Protein AF-A0A920MUW7-F1 (afdb_monomer)

Nearest PDB structures (foldseek):
  2ha8-assembly1_B  TM=8.785E-01  e=2.707E-03  Homo sapiens
  1gz0-assembly4_E  TM=8.229E-01  e=2.530E-03  Escherichia coli
  1v2x-assembly1_A-2  TM=8.239E-01  e=9.141E-03  Thermus thermophilus
  7qiu-assembly1_B  TM=7.591E-01  e=5.323E-03  Bacillus subtilis
  4x3m-assembly1_B  TM=7.706E-01  e=2.696E-02  Thermus thermophilus HB8

Structure (mmCIF, N/CA/C/O backbone):
data_AF-A0A920MUW7-F1
#
_entry.id   AF-A0A920MUW7-F1
#
loop_
_atom_site.group_PDB
_atom_site.id
_atom_site.type_symbol
_atom_site.label_atom_id
_atom_site.label_alt_id
_atom_site.label_comp_id
_atom_site.label_asym_id
_atom_site.label_entity_id
_atom_site.label_seq_id
_atom_site.pdbx_PDB_ins_code
_atom_site.Cartn_x
_atom_site.Cartn_y
_atom_site.Cartn_z
_atom_site.occupancy
_atom_site.B_iso_or_equiv
_atom_site.auth_seq_id
_atom_site.auth_comp_id
_atom_site.auth_asym_id
_atom_site.auth_atom_id
_atom_site.pdbx_PDB_model_num
ATOM 1 N N . MET A 1 1 ? -26.186 -6.268 13.817 1.00 38.84 1 MET A N 1
ATOM 2 C CA . MET A 1 1 ? -25.519 -5.067 13.280 1.00 38.84 1 MET A CA 1
ATOM 3 C C . MET A 1 1 ? -24.225 -5.544 12.654 1.00 38.84 1 MET A C 1
ATOM 5 O O . MET A 1 1 ? -23.385 -6.038 13.390 1.00 38.84 1 MET A O 1
ATOM 9 N N . ILE A 1 2 ? -24.119 -5.541 11.327 1.00 46.22 2 ILE A N 1
ATOM 10 C CA . ILE A 1 2 ? -22.867 -5.876 10.642 1.00 46.22 2 ILE A CA 1
ATOM 11 C C . ILE A 1 2 ? -22.251 -4.526 10.275 1.00 46.22 2 ILE A C 1
ATOM 13 O O . ILE A 1 2 ? -22.621 -3.923 9.273 1.00 46.22 2 ILE A O 1
ATOM 17 N N . GLU A 1 3 ? -21.414 -3.984 11.161 1.00 51.75 3 GLU A N 1
ATOM 18 C CA . GLU A 1 3 ? -20.497 -2.908 10.783 1.00 51.75 3 GLU A CA 1
ATOM 19 C C . GLU A 1 3 ? -19.492 -3.531 9.815 1.00 51.75 3 GLU A C 1
ATOM 21 O O . GLU A 1 3 ? -18.630 -4.304 10.231 1.00 51.75 3 GLU A O 1
ATOM 26 N N . ASN A 1 4 ? -19.652 -3.268 8.518 1.00 59.28 4 ASN A N 1
ATOM 27 C CA . ASN A 1 4 ? -18.724 -3.720 7.486 1.00 59.28 4 ASN A CA 1
ATOM 28 C C . ASN A 1 4 ? -17.355 -3.053 7.711 1.00 59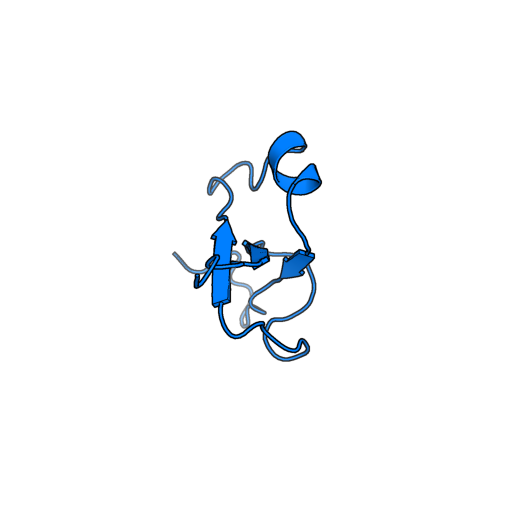.28 4 ASN A C 1
ATOM 30 O O . ASN A 1 4 ? -17.096 -1.964 7.198 1.00 59.28 4 ASN A O 1
ATOM 34 N N . ARG A 1 5 ? -16.494 -3.684 8.518 1.00 76.31 5 ARG A N 1
ATOM 35 C CA . ARG A 1 5 ? -15.111 -3.251 8.750 1.00 76.31 5 ARG A CA 1
ATOM 36 C C . ARG A 1 5 ? -14.264 -3.652 7.547 1.00 76.31 5 ARG A C 1
ATOM 38 O O . ARG A 1 5 ? -13.653 -4.713 7.550 1.00 76.31 5 ARG A O 1
ATOM 45 N N . PHE A 1 6 ? -14.267 -2.820 6.512 1.00 90.06 6 PHE A N 1
ATOM 46 C CA . PHE A 1 6 ? -13.269 -2.931 5.457 1.00 90.06 6 PHE A CA 1
ATOM 47 C C . PHE A 1 6 ? -11.928 -2.434 5.985 1.00 90.06 6 PHE A C 1
ATOM 49 O O . PHE A 1 6 ? -11.845 -1.328 6.522 1.00 90.06 6 PHE A O 1
ATOM 56 N N . GLU A 1 7 ? -10.883 -3.231 5.808 1.00 93.12 7 GLU A N 1
ATOM 57 C CA . GLU A 1 7 ? -9.522 -2.749 5.994 1.00 93.12 7 GLU A CA 1
ATOM 58 C C . GLU A 1 7 ? -9.096 -1.966 4.743 1.00 93.12 7 GLU A C 1
ATOM 60 O O . GLU A 1 7 ? -9.319 -2.412 3.613 1.00 93.12 7 GLU A O 1
ATOM 65 N N . ILE A 1 8 ? -8.550 -0.762 4.928 1.00 94.56 8 ILE A N 1
ATOM 66 C CA . ILE A 1 8 ? -8.213 0.128 3.811 1.00 94.56 8 ILE A CA 1
ATOM 67 C C . ILE A 1 8 ? -6.746 -0.075 3.454 1.00 94.56 8 ILE A C 1
ATOM 69 O O . ILE A 1 8 ? -5.854 0.269 4.233 1.00 94.56 8 ILE A O 1
ATOM 73 N N . LEU A 1 9 ? -6.503 -0.647 2.277 1.00 96.25 9 LEU A N 1
ATOM 74 C CA . LEU A 1 9 ? -5.169 -1.003 1.808 1.00 96.25 9 LEU A CA 1
ATOM 75 C C . LEU A 1 9 ? -4.783 -0.128 0.619 1.00 96.25 9 LEU A C 1
ATOM 77 O O . LEU A 1 9 ? -5.568 0.041 -0.311 1.00 96.25 9 LEU A O 1
ATOM 81 N N . GLY A 1 10 ? -3.567 0.408 0.625 1.00 96.38 10 GLY A N 1
ATOM 82 C CA . GLY A 1 10 ? -2.999 1.049 -0.560 1.00 96.38 10 GLY A CA 1
ATOM 83 C C . GLY A 1 10 ? -2.408 0.005 -1.486 1.00 96.38 10 GLY A C 1
ATOM 84 O O . GLY A 1 10 ? -1.716 -0.896 -1.013 1.00 96.38 10 GLY A O 1
ATOM 85 N N . LEU A 1 11 ? -2.650 0.139 -2.785 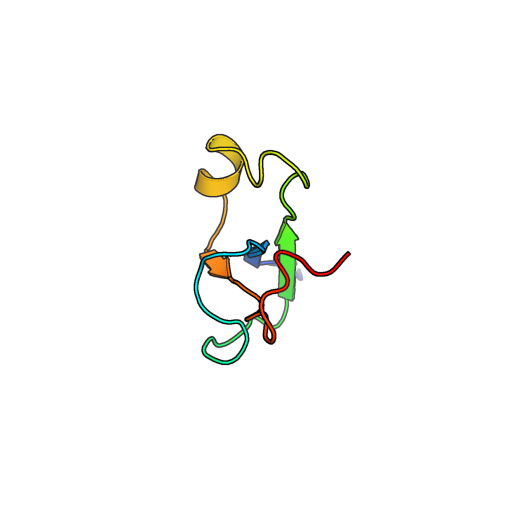1.00 95.00 11 LEU A N 1
ATOM 86 C CA . LEU A 1 11 ? -1.959 -0.643 -3.801 1.00 95.00 11 LEU A CA 1
ATOM 87 C C . LEU A 1 11 ? -0.983 0.262 -4.555 1.00 95.00 11 LEU A C 1
ATOM 89 O O . LEU A 1 11 ? -1.396 1.219 -5.207 1.00 95.00 11 LEU A O 1
ATOM 93 N N . GLU A 1 12 ? 0.302 -0.066 -4.460 1.00 92.44 12 GLU A N 1
ATOM 94 C CA . GLU A 1 12 ? 1.410 0.679 -5.060 1.00 92.44 12 GLU A CA 1
ATOM 95 C C . GLU A 1 12 ? 2.416 -0.265 -5.727 1.00 92.44 12 GLU A C 1
ATOM 97 O O . GLU A 1 12 ? 2.396 -1.483 -5.534 1.00 92.44 12 GLU A O 1
ATOM 102 N N . THR A 1 13 ? 3.340 0.295 -6.508 1.00 88.31 13 THR A N 1
ATOM 103 C CA . THR A 1 13 ? 4.448 -0.475 -7.113 1.00 88.31 13 THR A CA 1
ATOM 104 C C . THR A 1 13 ? 5.462 -0.971 -6.077 1.00 88.31 13 THR A C 1
ATOM 106 O O . THR A 1 13 ? 6.239 -1.887 -6.345 1.00 88.31 13 THR A O 1
ATOM 109 N N . SER A 1 14 ? 5.438 -0.395 -4.873 1.00 87.00 14 SER A N 1
ATOM 110 C CA . SER A 1 14 ? 6.250 -0.792 -3.725 1.00 87.00 14 SER A CA 1
ATOM 111 C C . SER A 1 14 ? 5.365 -1.074 -2.511 1.00 87.00 14 SER A C 1
ATOM 113 O O . SER A 1 14 ? 4.258 -0.555 -2.408 1.00 87.00 14 SER A O 1
ATOM 115 N N . GLY A 1 15 ? 5.839 -1.919 -1.597 1.00 91.31 15 GLY A N 1
ATOM 116 C CA . GLY A 1 15 ? 5.060 -2.412 -0.459 1.00 91.31 15 GLY A CA 1
ATOM 117 C C . GLY A 1 15 ? 5.162 -3.928 -0.341 1.00 91.31 15 GLY A C 1
ATOM 118 O O . GLY A 1 15 ? 5.863 -4.574 -1.124 1.00 91.31 15 GLY A O 1
ATOM 119 N N . GLU 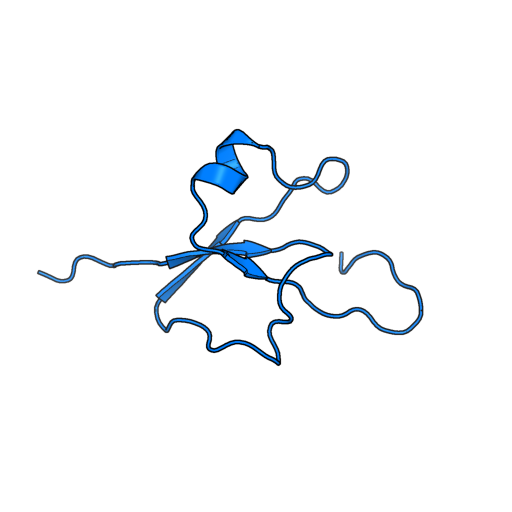A 1 16 ? 4.464 -4.507 0.630 1.00 95.12 16 GLU A N 1
ATOM 120 C CA . GLU A 1 16 ? 4.471 -5.959 0.812 1.00 95.12 16 GLU A CA 1
ATOM 121 C C . GLU A 1 16 ? 3.769 -6.658 -0.361 1.00 95.12 16 GLU A C 1
ATOM 123 O O . GLU A 1 16 ? 2.667 -6.282 -0.754 1.00 95.12 16 GLU A O 1
ATOM 128 N N . SER A 1 17 ? 4.393 -7.695 -0.917 1.00 94.75 17 SER A N 1
ATOM 129 C CA . SER A 1 17 ? 3.814 -8.452 -2.030 1.00 94.75 17 SER A CA 1
ATOM 130 C C . SER A 1 17 ? 2.479 -9.085 -1.636 1.00 94.75 17 SER A C 1
ATOM 132 O O . SER A 1 17 ? 2.407 -9.779 -0.622 1.00 94.75 17 SER A O 1
ATOM 134 N N . ILE A 1 18 ? 1.455 -8.958 -2.485 1.00 95.12 18 ILE A N 1
ATOM 135 C CA . ILE A 1 18 ? 0.157 -9.629 -2.285 1.00 95.12 18 ILE A CA 1
ATOM 136 C C 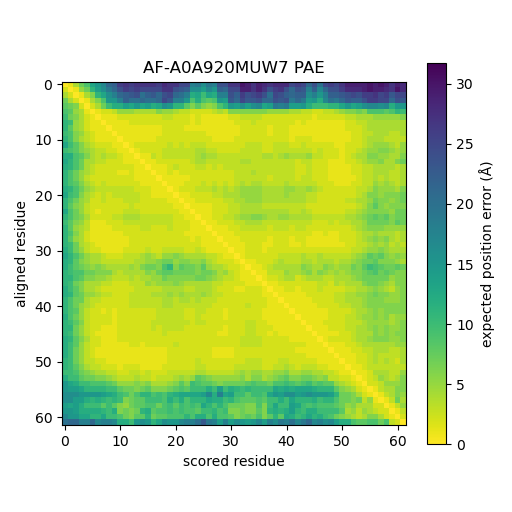. ILE A 1 18 ? 0.267 -11.154 -2.144 1.00 95.12 18 ILE A C 1
ATOM 138 O O . ILE A 1 18 ? -0.615 -11.784 -1.575 1.00 95.12 18 ILE A O 1
ATOM 142 N N . TYR A 1 19 ? 1.352 -11.756 -2.637 1.00 94.12 19 TYR A N 1
ATOM 143 C CA . TYR A 1 19 ? 1.593 -13.197 -2.538 1.00 94.12 19 TYR A CA 1
ATOM 144 C C . TYR A 1 19 ? 2.261 -13.616 -1.222 1.00 94.12 19 TYR A C 1
ATOM 146 O O . TYR A 1 19 ? 2.436 -14.807 -0.981 1.00 94.12 19 TYR A O 1
ATOM 154 N N . GLN A 1 20 ? 2.689 -12.656 -0.400 1.00 94.44 20 GLN A N 1
ATOM 155 C CA . GLN A 1 20 ? 3.423 -12.889 0.848 1.00 94.44 20 GLN A CA 1
ATOM 156 C C . GLN A 1 20 ? 2.663 -12.404 2.086 1.00 94.44 20 GLN A C 1
ATOM 158 O O . GLN A 1 20 ? 3.181 -12.507 3.195 1.00 94.44 20 GLN A O 1
ATOM 163 N N . VAL A 1 21 ? 1.450 -11.880 1.908 1.00 93.06 21 VAL A N 1
ATOM 164 C CA . VAL A 1 21 ? 0.636 -11.314 2.982 1.00 93.06 21 VAL A CA 1
ATOM 165 C C . VAL A 1 21 ? -0.690 -12.042 3.090 1.00 93.06 21 VAL A C 1
ATOM 167 O O . VAL A 1 21 ? -1.279 -12.437 2.085 1.00 93.06 21 VAL A O 1
ATOM 170 N N . GLU A 1 22 ? -1.188 -12.177 4.314 1.00 93.62 22 GLU A N 1
ATOM 171 C CA . GLU A 1 22 ? -2.585 -12.535 4.522 1.00 93.62 22 GLU A CA 1
ATOM 172 C C . GLU A 1 22 ? -3.451 -11.324 4.178 1.00 93.62 22 GLU A C 1
ATOM 174 O O . GLU A 1 22 ? -3.262 -10.228 4.712 1.00 93.62 22 GLU A O 1
ATOM 179 N N . LEU A 1 23 ? -4.370 -11.521 3.237 1.00 92.75 23 LEU A N 1
ATOM 180 C CA . LEU A 1 23 ? -5.308 -10.496 2.818 1.00 92.75 23 LEU A CA 1
ATOM 181 C C . LEU A 1 23 ? -6.609 -10.624 3.625 1.00 92.75 23 LEU A C 1
ATOM 183 O O . LEU A 1 23 ? -7.148 -11.730 3.726 1.00 92.75 23 LEU A O 1
ATOM 187 N N . PRO A 1 24 ? -7.131 -9.522 4.188 1.00 91.81 24 PRO A N 1
ATOM 188 C CA . PRO A 1 24 ? -8.374 -9.544 4.949 1.00 91.81 24 PRO A CA 1
ATOM 189 C C . PRO A 1 24 ? -9.569 -9.897 4.054 1.00 91.81 24 PRO A C 1
ATOM 191 O O . PRO A 1 24 ? -9.615 -9.540 2.877 1.00 91.81 24 PRO A O 1
ATOM 194 N N . GLU A 1 25 ? -10.570 -10.560 4.635 1.00 91.56 25 GLU A N 1
ATOM 195 C CA . GLU A 1 25 ? -11.788 -10.986 3.928 1.00 91.56 25 GLU A CA 1
ATOM 196 C C . GLU A 1 25 ? -12.587 -9.793 3.369 1.00 91.56 25 GLU A C 1
ATOM 198 O O . GLU A 1 25 ? -13.145 -9.865 2.275 1.00 91.56 25 GLU A O 1
ATOM 203 N N . GLY A 1 26 ? -12.605 -8.670 4.097 1.00 92.88 26 GLY A N 1
ATOM 204 C CA . GLY A 1 26 ? -13.198 -7.408 3.661 1.00 92.88 26 GLY A CA 1
ATOM 205 C C . GLY A 1 26 ? -12.141 -6.319 3.527 1.00 92.88 26 GLY A C 1
ATOM 206 O O . GLY A 1 26 ? -11.662 -5.801 4.535 1.00 92.88 26 GLY A O 1
ATOM 207 N N . MET A 1 27 ? -11.824 -5.919 2.294 1.00 93.94 27 MET A N 1
ATOM 208 C CA . MET A 1 27 ? -10.892 -4.818 2.031 1.00 93.94 27 MET A CA 1
ATOM 209 C C . MET A 1 27 ? -11.430 -3.790 1.043 1.00 93.94 27 MET A C 1
ATOM 211 O O . MET A 1 27 ? -12.218 -4.114 0.154 1.00 93.94 27 MET A O 1
ATOM 215 N N . ALA A 1 28 ? -10.938 -2.562 1.174 1.00 94.56 28 ALA A N 1
ATOM 216 C CA . ALA A 1 28 ? -11.042 -1.529 0.157 1.00 94.56 28 ALA A CA 1
ATOM 217 C C . ALA A 1 28 ? -9.634 -1.188 -0.343 1.00 94.56 28 ALA A C 1
ATOM 219 O O . ALA A 1 28 ? -8.765 -0.834 0.455 1.00 94.56 28 ALA A O 1
ATOM 220 N N . LEU A 1 29 ? -9.416 -1.298 -1.656 1.00 94.94 29 LEU A N 1
ATOM 221 C CA . LEU A 1 29 ? -8.147 -0.938 -2.284 1.00 94.94 29 LEU A CA 1
ATOM 222 C C . LEU A 1 29 ? -8.160 0.531 -2.696 1.00 94.94 29 LEU A C 1
ATOM 224 O O . LEU A 1 29 ? -9.080 0.988 -3.377 1.00 94.94 29 LEU A O 1
ATOM 228 N N . VAL A 1 30 ? -7.117 1.253 -2.308 1.00 95.69 30 VAL A N 1
ATOM 229 C CA . VAL A 1 30 ? -6.877 2.635 -2.711 1.00 95.69 30 VAL A CA 1
ATOM 230 C C . VAL A 1 30 ? -5.747 2.646 -3.727 1.00 95.69 30 VAL A C 1
ATOM 232 O O . VAL A 1 30 ? -4.628 2.228 -3.431 1.00 95.69 30 VAL A O 1
ATOM 235 N N . LEU A 1 31 ? -6.063 3.121 -4.928 1.00 93.38 31 LEU A N 1
ATOM 236 C CA . LEU A 1 31 ? -5.123 3.251 -6.033 1.00 93.38 31 LEU A CA 1
ATOM 237 C C . LEU 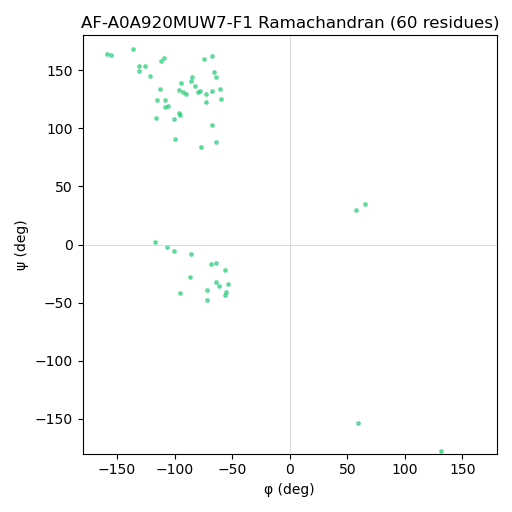A 1 31 ? -4.584 4.677 -6.072 1.00 93.38 31 LEU A C 1
ATOM 239 O O . LEU A 1 31 ? -5.345 5.644 -5.978 1.00 93.38 31 LEU A O 1
ATOM 243 N N . GLY A 1 32 ? -3.267 4.792 -6.208 1.00 86.56 32 GLY A N 1
ATOM 244 C CA . GLY A 1 32 ? -2.608 6.059 -6.475 1.00 86.56 32 GLY A CA 1
ATOM 245 C C . GLY A 1 32 ? -2.941 6.597 -7.865 1.00 86.56 32 GLY A C 1
ATOM 246 O O . GLY A 1 32 ? -3.388 5.873 -8.754 1.00 86.56 32 GLY A O 1
ATOM 247 N N . ASN A 1 33 ? -2.700 7.889 -8.064 1.00 88.62 33 ASN A N 1
ATOM 248 C CA . ASN A 1 33 ? -2.675 8.448 -9.410 1.00 88.62 33 ASN A CA 1
ATOM 249 C C . ASN A 1 33 ? -1.513 7.826 -10.206 1.00 88.62 33 ASN A C 1
ATOM 251 O O . ASN A 1 33 ? -0.435 7.632 -9.657 1.00 88.62 33 ASN A O 1
ATOM 255 N N . GLU A 1 34 ? -1.702 7.598 -11.504 1.00 81.94 34 GLU A N 1
ATOM 256 C CA . GLU A 1 34 ? -0.701 6.962 -12.376 1.00 81.94 34 GLU A CA 1
ATOM 257 C C . GLU A 1 34 ? 0.676 7.642 -12.350 1.00 81.94 34 GLU A C 1
ATOM 259 O O . GLU A 1 34 ? 1.698 6.979 -12.477 1.00 81.94 34 GLU A O 1
ATOM 264 N N . THR A 1 35 ? 0.716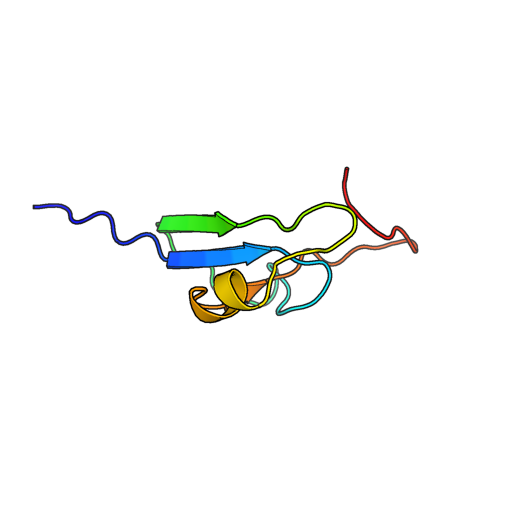 8.968 -12.199 1.00 83.12 35 THR A N 1
ATOM 265 C CA . THR A 1 35 ? 1.965 9.741 -12.211 1.00 83.12 35 THR A CA 1
ATOM 266 C C . THR A 1 35 ? 2.502 9.993 -10.807 1.00 83.12 35 THR A C 1
ATOM 268 O O . THR A 1 35 ? 3.710 9.937 -10.590 1.00 83.12 35 THR A O 1
ATOM 271 N N . SER A 1 36 ? 1.628 10.325 -9.854 1.00 87.62 36 SER A N 1
ATOM 272 C CA . SER A 1 36 ? 2.047 10.793 -8.526 1.00 87.62 36 SER A CA 1
ATOM 273 C C . SER A 1 36 ? 1.859 9.779 -7.396 1.00 87.62 36 SER A C 1
ATOM 275 O O . SER A 1 36 ? 2.173 10.109 -6.254 1.00 87.62 36 SER A O 1
ATOM 277 N N . GLY A 1 37 ? 1.311 8.597 -7.682 1.00 89.69 37 GLY A N 1
ATOM 278 C CA . GLY A 1 37 ? 0.957 7.597 -6.677 1.00 89.69 37 GLY A CA 1
ATOM 279 C C . GLY A 1 37 ? -0.051 8.119 -5.649 1.00 89.69 37 GLY A C 1
ATOM 280 O O . GLY A 1 37 ? -0.857 9.021 -5.920 1.00 89.69 37 GLY A O 1
ATOM 281 N N . LEU A 1 38 ? -0.015 7.530 -4.456 1.00 92.88 38 LEU A N 1
ATOM 282 C CA . LEU A 1 38 ? -0.779 7.936 -3.281 1.00 92.88 38 LEU A CA 1
ATOM 283 C C . LEU A 1 38 ? -0.147 9.156 -2.598 1.00 92.88 38 LEU A C 1
ATOM 285 O O . LEU A 1 38 ? 1.046 9.195 -2.296 1.00 92.88 38 LEU A O 1
ATOM 289 N N . ASN A 1 39 ? -0.971 10.156 -2.280 1.00 94.00 39 ASN A N 1
ATOM 290 C CA . ASN A 1 39 ? -0.506 11.310 -1.513 1.00 94.00 39 ASN A CA 1
ATOM 291 C C . ASN A 1 39 ? -0.305 10.960 -0.024 1.00 94.00 39 ASN A C 1
ATOM 293 O O . ASN A 1 39 ? -0.889 10.010 0.503 1.00 94.00 39 ASN A O 1
ATOM 297 N N . LYS A 1 40 ? 0.493 11.775 0.676 1.00 93.69 40 LYS A N 1
ATOM 298 C CA . LYS A 1 40 ? 0.854 11.548 2.084 1.00 93.69 40 LYS A CA 1
ATOM 299 C C . LYS A 1 40 ? -0.361 11.424 3.013 1.00 93.69 40 LYS A C 1
ATOM 301 O O . LYS A 1 40 ? -0.396 10.530 3.848 1.00 93.69 40 LYS A O 1
ATOM 306 N N . GLU A 1 41 ? -1.360 12.289 2.846 1.00 94.81 41 GLU A N 1
ATOM 307 C CA . GLU A 1 41 ? -2.567 12.288 3.686 1.00 94.81 41 GLU A CA 1
ATOM 308 C C . GLU A 1 41 ? -3.385 10.998 3.515 1.00 94.81 41 GLU A C 1
ATOM 310 O O . GLU A 1 41 ? -4.031 10.524 4.449 1.00 94.81 41 GLU A O 1
ATOM 315 N N . THR A 1 42 ? -3.360 10.422 2.312 1.00 94.12 42 THR A N 1
ATOM 316 C CA . THR A 1 42 ? -4.002 9.141 2.018 1.00 94.12 42 THR A CA 1
ATOM 317 C C . THR A 1 42 ? -3.228 8.013 2.676 1.00 94.12 42 THR A C 1
ATOM 319 O O . THR A 1 42 ? -3.837 7.219 3.381 1.00 94.12 42 THR A O 1
ATOM 322 N N . VAL A 1 43 ? -1.899 7.988 2.519 1.00 94.50 43 VAL A N 1
ATOM 323 C CA . VAL A 1 43 ? -1.020 6.971 3.120 1.00 94.50 43 VAL A CA 1
ATOM 324 C C . VAL A 1 43 ? -1.189 6.888 4.638 1.00 94.50 43 VAL A C 1
ATOM 326 O O . VAL A 1 43 ? -1.271 5.790 5.178 1.00 94.50 43 VAL A O 1
ATOM 329 N N . GLU A 1 44 ? -1.321 8.025 5.322 1.00 95.12 44 GLU A N 1
ATOM 330 C CA . GLU A 1 44 ? -1.521 8.088 6.779 1.00 95.12 44 GLU A CA 1
ATOM 331 C C . GLU A 1 44 ? -2.841 7.449 7.261 1.00 95.12 44 GLU A C 1
ATOM 333 O O . GLU A 1 44 ? -2.981 7.16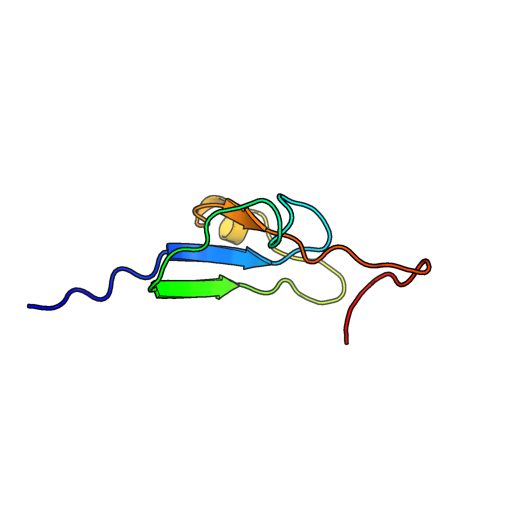3 8.449 1.00 95.12 44 GLU A O 1
ATOM 338 N N . LYS A 1 45 ? -3.805 7.211 6.362 1.00 94.00 45 LYS A N 1
ATOM 339 C CA . LYS A 1 45 ? -5.110 6.592 6.664 1.00 94.00 45 LYS A CA 1
ATOM 340 C C . LYS A 1 45 ? -5.174 5.107 6.292 1.00 94.00 45 LYS A C 1
ATOM 342 O O . LYS A 1 45 ? -6.196 4.473 6.548 1.00 94.00 45 LYS A O 1
ATOM 347 N N . LEU A 1 46 ? -4.133 4.566 5.659 1.00 94.56 46 LEU A N 1
ATOM 348 C CA . LEU A 1 46 ? -4.092 3.168 5.234 1.00 94.56 46 LEU A CA 1
ATOM 349 C C . LEU A 1 46 ? -3.631 2.265 6.373 1.00 94.56 46 LEU A C 1
ATOM 351 O O . LEU A 1 46 ? -2.723 2.612 7.124 1.00 94.56 46 LEU A O 1
ATOM 355 N N . SER A 1 47 ? -4.197 1.062 6.443 1.00 93.75 47 SER A N 1
ATOM 356 C CA . SER A 1 47 ? -3.718 0.022 7.357 1.00 93.75 47 SER A CA 1
ATOM 357 C C . SER A 1 47 ? -2.378 -0.551 6.898 1.00 93.75 47 SER A C 1
ATOM 359 O O . SER A 1 47 ? -1.503 -0.820 7.717 1.00 93.75 47 SER A O 1
ATOM 361 N N . LYS A 1 48 ? -2.207 -0.736 5.582 1.00 94.06 48 LYS A N 1
ATOM 362 C CA . LYS A 1 48 ? -0.943 -1.152 4.961 1.00 94.06 48 LYS A CA 1
ATOM 363 C C . LYS A 1 48 ? -0.882 -0.784 3.481 1.00 94.06 48 LYS A C 1
ATOM 365 O O . LYS A 1 48 ? -1.907 -0.519 2.851 1.00 94.06 48 LYS A O 1
ATOM 370 N N . ILE A 1 49 ? 0.333 -0.818 2.937 1.00 96.06 49 ILE A N 1
ATOM 371 C CA . ILE A 1 49 ? 0.60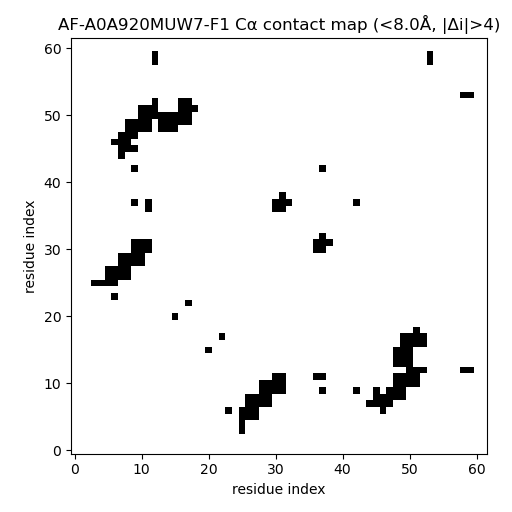0 -0.719 1.502 1.00 96.06 49 ILE A CA 1
ATOM 372 C C . ILE A 1 49 ? 1.039 -2.096 1.003 1.00 96.06 49 ILE A C 1
ATOM 374 O O . ILE A 1 49 ? 1.989 -2.686 1.524 1.00 96.06 49 ILE A O 1
ATOM 378 N N . ILE A 1 50 ? 0.333 -2.593 -0.005 1.00 96.75 50 ILE A N 1
ATOM 379 C CA . ILE A 1 50 ? 0.634 -3.836 -0.707 1.00 96.75 50 ILE A CA 1
ATOM 380 C C . ILE A 1 50 ? 1.071 -3.543 -2.141 1.00 96.75 50 ILE A C 1
ATOM 382 O O . ILE A 1 50 ? 0.752 -2.493 -2.697 1.00 96.75 50 ILE A O 1
ATOM 386 N N . SER A 1 51 ? 1.792 -4.485 -2.740 1.00 94.44 51 SER A N 1
ATOM 387 C CA . SER A 1 51 ? 2.255 -4.406 -4.122 1.00 94.44 51 SER A CA 1
ATOM 388 C C . SER A 1 51 ? 1.945 -5.680 -4.897 1.00 94.44 51 SER A C 1
ATOM 390 O O . SER A 1 51 ? 1.918 -6.783 -4.344 1.00 94.44 51 SER A O 1
ATOM 392 N N . ILE A 1 52 ? 1.717 -5.534 -6.203 1.00 92.31 52 ILE A N 1
ATOM 393 C CA . ILE A 1 52 ? 1.695 -6.660 -7.140 1.00 92.31 52 ILE A CA 1
ATOM 394 C C . ILE A 1 52 ? 3.088 -6.740 -7.766 1.00 92.31 52 ILE A C 1
ATOM 396 O O . ILE A 1 52 ? 3.458 -5.831 -8.510 1.00 92.31 52 ILE A O 1
ATOM 400 N N . PRO A 1 53 ? 3.875 -7.798 -7.493 1.00 87.69 53 PRO A N 1
ATOM 401 C CA . PRO A 1 53 ? 5.178 -7.956 -8.119 1.00 87.69 53 PRO A CA 1
ATOM 402 C C . PRO A 1 53 ? 5.053 -8.016 -9.638 1.00 87.69 53 PRO A C 1
ATOM 404 O O . PRO A 1 53 ? 4.331 -8.855 -10.183 1.00 87.69 53 PRO A O 1
ATOM 407 N N . LEU A 1 54 ? 5.790 -7.140 -10.311 1.00 87.12 54 LEU A N 1
ATOM 408 C CA . LEU A 1 54 ? 5.874 -7.102 -11.762 1.00 87.12 54 LEU A CA 1
ATOM 409 C C . LEU A 1 54 ? 7.082 -7.912 -12.228 1.00 87.12 54 LEU A C 1
ATOM 411 O O . LEU A 1 54 ? 8.157 -7.866 -11.631 1.00 87.12 54 LEU A O 1
ATOM 415 N N . ALA A 1 55 ? 6.901 -8.667 -13.307 1.00 81.44 55 ALA A N 1
ATOM 416 C CA . ALA A 1 55 ? 7.967 -9.407 -13.971 1.00 81.44 55 ALA A CA 1
ATOM 417 C C . ALA A 1 55 ? 8.290 -8.761 -15.325 1.00 81.44 55 ALA A C 1
ATOM 419 O O . ALA A 1 55 ? 7.464 -8.056 -15.897 1.00 81.44 55 ALA A O 1
ATOM 420 N N . ASN A 1 56 ? 9.471 -9.055 -15.875 1.00 83.38 56 ASN A N 1
ATOM 421 C CA . ASN A 1 56 ? 9.882 -8.640 -17.225 1.00 83.38 56 ASN A CA 1
ATOM 422 C C . ASN A 1 56 ? 10.050 -7.119 -17.438 1.00 83.38 56 ASN A C 1
ATOM 424 O O . ASN A 1 56 ? 9.809 -6.635 -18.540 1.00 83.38 56 ASN A O 1
ATOM 428 N N . ASN A 1 57 ? 10.512 -6.378 -16.421 1.00 76.06 57 ASN A N 1
ATOM 429 C CA . ASN A 1 57 ? 10.831 -4.938 -16.500 1.00 76.06 57 ASN A CA 1
ATOM 430 C C . ASN A 1 57 ? 9.667 -4.030 -16.947 1.00 76.06 57 ASN A C 1
ATOM 432 O O . ASN A 1 57 ? 9.900 -2.982 -17.545 1.00 76.06 57 ASN A O 1
ATOM 436 N N . ILE A 1 58 ? 8.421 -4.411 -16.662 1.00 81.81 58 ILE A N 1
ATOM 437 C CA . ILE A 1 58 ? 7.276 -3.506 -16.817 1.00 81.81 58 ILE A CA 1
ATOM 438 C C . ILE A 1 58 ? 7.104 -2.664 -15.548 1.00 81.81 58 ILE A C 1
ATOM 440 O O . ILE A 1 58 ? 7.298 -3.167 -14.441 1.00 81.81 58 ILE A O 1
ATOM 444 N N . GLU A 1 59 ? 6.758 -1.388 -15.716 1.00 72.38 59 GLU A N 1
ATOM 445 C CA . GLU A 1 59 ? 6.653 -0.427 -14.607 1.00 72.38 59 GLU A CA 1
ATOM 446 C C . GLU A 1 59 ? 5.271 -0.439 -13.930 1.00 72.38 59 GLU A C 1
ATOM 448 O O . GLU A 1 59 ? 5.178 -0.159 -12.735 1.00 72.38 59 GLU A O 1
ATOM 453 N N . SER A 1 60 ? 4.202 -0.797 -14.654 1.00 70.44 60 SER A N 1
ATOM 454 C CA . SER A 1 60 ? 2.834 -0.882 -14.120 1.00 70.44 60 SER A CA 1
ATOM 455 C C . SER A 1 60 ? 1.936 -1.842 -14.918 1.00 70.44 60 SER A C 1
ATOM 457 O O . SER A 1 60 ? 2.258 -2.233 -16.043 1.00 70.44 60 SER A O 1
ATOM 459 N N . LEU A 1 61 ? 0.807 -2.243 -14.319 1.00 72.75 61 LEU A N 1
ATOM 460 C CA . LEU A 1 61 ? -0.287 -2.970 -14.975 1.00 72.75 61 LEU A CA 1
ATOM 461 C C . LEU A 1 61 ? -1.383 -1.944 -15.277 1.00 72.75 61 LEU A C 1
ATOM 463 O O . LEU A 1 61 ?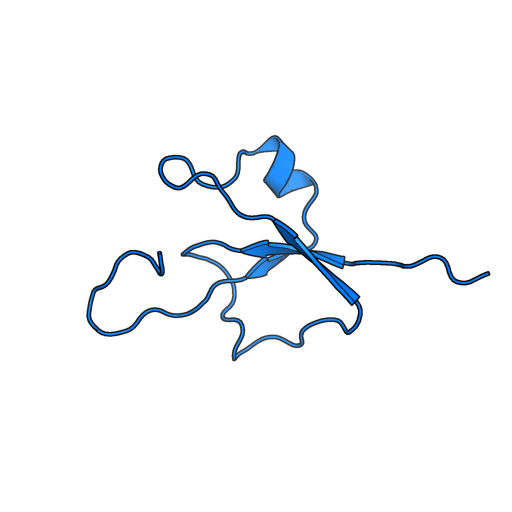 -1.978 -1.414 -14.341 1.00 72.75 61 LEU A O 1
ATOM 467 N N . THR A 1 62 ? -1.560 -1.604 -16.553 1.00 66.44 62 THR A N 1
ATOM 468 C CA . THR A 1 62 ? -2.557 -0.622 -17.020 1.00 66.44 62 THR A CA 1
ATOM 469 C C . THR A 1 62 ? -3.975 -1.174 -16.944 1.00 66.44 62 THR A C 1
ATOM 471 O O . THR A 1 62 ? -4.144 -2.391 -17.197 1.00 66.44 62 THR A O 1
#

Solvent-accessible surface area (backbone atoms only — not comparable to full-atom values): 4081 Å² total; per-residue (Å²): 136,83,80,84,72,54,48,41,30,32,50,40,87,60,56,50,42,64,90,78,50,91,76,67,96,46,66,43,81,43,74,37,48,96,87,73,43,66,52,70,78,58,58,75,69,37,80,46,51,30,12,72,86,71,70,92,87,54,88,73,88,131

Sequence (62 aa):
MIENRFEILGLETSGESIYQVELPEGMALVLGNETSGLNKETVEKLSKIISIPLANNIESLT

Secondary structure (DSSP, 8-state):
------EEEEEESSSEETTTSPPPSSEEEEEPBTTTBS-HHHHTT-SEEEE----TT-----

Foldseek 3Di:
DDPQDAQEEEEDQDFAEPVRDDDDPHHDYDFQDPPPTDDPVRVVRHPGYYYHDDPDPDSDDD

Mean predicted aligned error: 5.26 Å

Radius of gyration: 12.79 Å; Cα contacts (8 Å, |Δi|>4): 87; chains: 1; bounding box: 36×26×30 Å

pLDDT: mean 87.27, std 12.35, range [38.84, 96.75]